Protein AF-A0AAW5Z879-F1 (afdb_monomer)

Nearest PDB structures (foldseek):
  5ejm-assembly4_H  TM=9.895E-01  e=1.231E-06  Escherichia coli K-12
  3flm-assembly1_B  TM=9.790E-01  e=3.962E-06  Escherichia coli K-12
  2jlc-assembly1_A  TM=9.893E-01  e=8.442E-06  Escherichia coli K-12
  3hwx-assembly1_A  TM=9.898E-01  e=1.568E-05  Escherichia coli K-12
  3hww-assembly1_D  TM=9.814E-01  e=1.366E-05  Escherichia coli K-12

Secondary structure (DSSP, 8-state):
--EEE--SSHHHHHHHHHHHTTSSS-EEE-----TTHHHHHHHHHHHHHHT-

Mean predicted aligned error: 3.62 Å

Foldseek 3Di:
DAAEEEDPDDVSVVVQVVVQPPDPGHHYYDDDDDPCPVVVVVVVVVVVVVVD

InterPro domains:
  IPR029061 Thiamin diphosphate-binding fold [SSF52518] (2-49)

Solvent-accessible surface area (backbone atoms only — not comparable to full-atom values): 3318 Å² total; per-residue (Å²): 133,79,46,76,47,68,45,89,49,68,70,48,43,53,49,51,51,63,60,42,72,76,49,105,58,71,57,50,74,50,79,83,70,69,90,56,57,65,62,51,54,52,52,51,52,52,57,56,60,73,75,108

Structure (mmCIF, N/CA/C/O backbone):
data_AF-A0AAW5Z879-F1
#
_entry.id   AF-A0AAW5Z879-F1
#
loop_
_atom_site.group_PDB
_atom_site.id
_atom_site.type_symbol
_atom_site.label_atom_id
_atom_site.label_alt_id
_atom_site.label_comp_id
_atom_site.label_asym_id
_atom_site.label_entity_id
_atom_site.label_seq_id
_atom_site.pdbx_PDB_ins_code
_atom_site.Cartn_x
_atom_site.Cartn_y
_atom_site.Cartn_z
_atom_site.occupancy
_atom_site.B_iso_or_equiv
_atom_site.auth_seq_id
_atom_site.auth_comp_id
_atom_site.auth_asym_id
_atom_site.auth_atom_id
_atom_site.pdbx_PDB_model_num
ATOM 1 N N . GLU A 1 1 ? -15.318 -6.883 13.563 1.00 79.31 1 GLU A N 1
ATOM 2 C CA . GLU A 1 1 ? -15.476 -6.622 12.118 1.00 79.31 1 GLU A CA 1
ATOM 3 C C . GLU A 1 1 ? -14.117 -6.326 11.50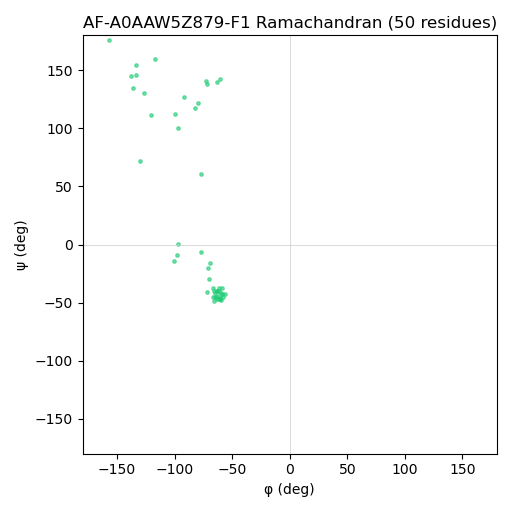7 1.00 79.31 1 GLU A C 1
ATOM 5 O O . GLU A 1 1 ? -13.260 -5.785 12.199 1.00 79.31 1 GLU A O 1
ATOM 10 N N . LEU A 1 2 ? -13.904 -6.730 10.257 1.00 91.38 2 LEU A N 1
ATOM 11 C CA . LEU A 1 2 ? -12.686 -6.425 9.509 1.00 91.38 2 LEU A CA 1
ATOM 12 C C . LEU A 1 2 ? -12.784 -4.989 8.981 1.00 91.38 2 LEU A C 1
ATOM 14 O O . LEU A 1 2 ? -13.731 -4.671 8.266 1.00 91.38 2 LEU A O 1
ATOM 18 N N . LYS A 1 3 ? -11.832 -4.123 9.338 1.00 96.19 3 LYS A N 1
ATOM 19 C CA . LYS A 1 3 ? -11.794 -2.741 8.834 1.00 96.19 3 LYS A CA 1
ATOM 20 C C . LYS A 1 3 ? -11.354 -2.744 7.366 1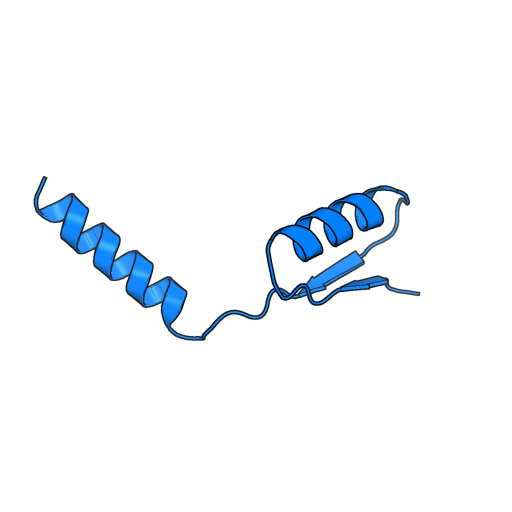.00 96.19 3 LYS A C 1
ATOM 22 O O . LYS A 1 3 ? -10.459 -3.510 7.011 1.00 96.19 3 LYS A O 1
ATOM 27 N N . TYR A 1 4 ? -11.950 -1.893 6.533 1.00 97.75 4 TYR A N 1
ATOM 28 C CA . TYR A 1 4 ? -11.646 -1.801 5.101 1.00 97.75 4 TYR A CA 1
ATOM 29 C C . TYR A 1 4 ? -11.536 -0.342 4.648 1.00 97.75 4 TYR A C 1
ATOM 31 O O . TYR A 1 4 ? -12.395 0.473 4.979 1.00 97.75 4 TYR A O 1
ATOM 39 N N . HIS A 1 5 ? -10.504 -0.037 3.860 1.00 98.12 5 HIS A N 1
ATOM 40 C CA . HIS A 1 5 ? -10.311 1.249 3.193 1.00 98.12 5 HIS A CA 1
ATOM 41 C C . HIS A 1 5 ? -9.935 1.040 1.722 1.00 98.12 5 HIS A C 1
ATOM 43 O O . HIS A 1 5 ? -9.190 0.119 1.388 1.00 98.12 5 HIS A O 1
ATOM 49 N N . ARG A 1 6 ? -10.393 1.947 0.853 1.00 98.38 6 ARG A N 1
ATOM 50 C CA . ARG A 1 6 ? -10.028 1.999 -0.570 1.00 98.38 6 ARG A CA 1
ATOM 51 C C . ARG A 1 6 ? -9.586 3.420 -0.952 1.00 98.38 6 ARG A C 1
ATOM 53 O O . ARG A 1 6 ? -10.361 4.142 -1.583 1.00 98.38 6 ARG A O 1
ATOM 60 N N . PRO A 1 7 ? -8.398 3.858 -0.504 1.00 98.50 7 PRO A N 1
ATOM 61 C CA . PRO A 1 7 ? -7.942 5.232 -0.693 1.00 98.50 7 PRO A CA 1
ATOM 62 C C . PRO A 1 7 ? -7.769 5.569 -2.178 1.00 98.50 7 PRO A C 1
ATOM 64 O O . PRO A 1 7 ? -7.277 4.750 -2.953 1.00 98.50 7 PRO A O 1
ATOM 67 N N . GLN A 1 8 ? -8.162 6.781 -2.567 1.00 98.12 8 GLN A N 1
ATOM 68 C CA . GL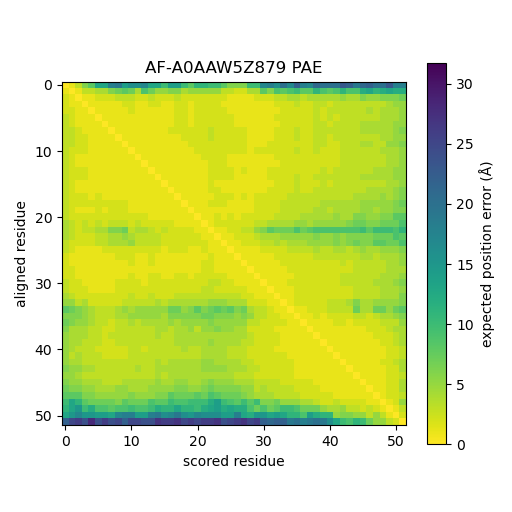N A 1 8 ? -8.073 7.274 -3.950 1.00 98.12 8 GLN A CA 1
ATOM 69 C C . GLN A 1 8 ? -6.831 8.137 -4.207 1.00 98.12 8 GLN A C 1
ATOM 71 O O . GLN A 1 8 ? -6.539 8.503 -5.344 1.00 98.12 8 GLN A O 1
ATOM 76 N N . ASN A 1 9 ? -6.101 8.495 -3.152 1.00 98.12 9 ASN A N 1
ATOM 77 C CA . ASN A 1 9 ? -4.925 9.356 -3.208 1.00 98.12 9 ASN A CA 1
ATOM 78 C C . ASN A 1 9 ? -4.011 9.112 -1.994 1.00 98.12 9 ASN A C 1
ATOM 80 O O . ASN A 1 9 ? -4.334 8.341 -1.087 1.00 98.12 9 ASN A O 1
ATOM 84 N N . TRP A 1 10 ? -2.860 9.787 -1.983 1.00 98.00 10 TRP A N 1
ATOM 85 C CA . TRP A 1 10 ? -1.855 9.650 -0.927 1.00 98.00 10 TRP A CA 1
ATOM 86 C C . TRP A 1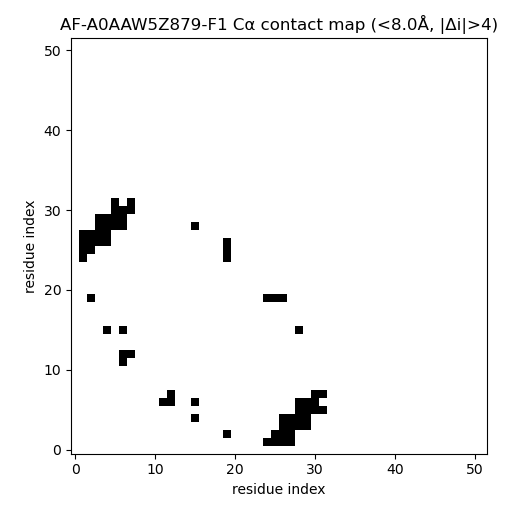 10 ? -2.349 10.092 0.453 1.00 98.00 10 TRP A C 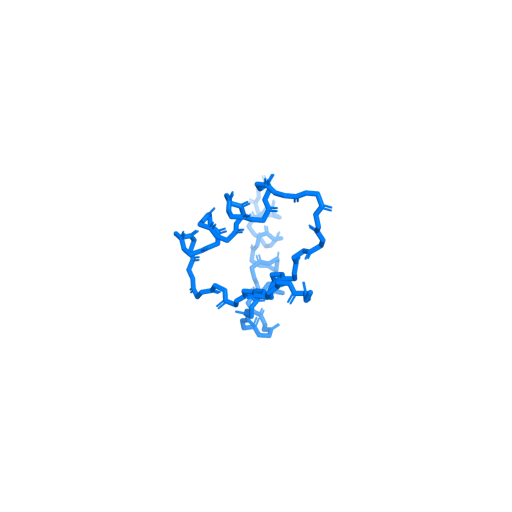1
ATOM 88 O O . TRP A 1 10 ? -2.091 9.398 1.431 1.00 98.00 10 TRP A O 1
ATOM 98 N N . GLN A 1 11 ? -3.112 11.183 0.538 1.00 98.44 11 GLN A N 1
ATOM 99 C CA . GLN A 1 11 ? -3.612 11.696 1.816 1.00 98.44 11 GLN A CA 1
ATOM 100 C C . GLN A 1 11 ? -4.601 10.722 2.479 1.00 98.44 11 GLN A C 1
ATOM 102 O O . GLN A 1 11 ? -4.563 10.495 3.692 1.00 98.44 11 GLN A O 1
ATOM 107 N N . GLU A 1 12 ? -5.476 10.104 1.686 1.00 98.44 12 GLU A N 1
ATOM 108 C CA . GLU A 1 12 ? -6.388 9.066 2.168 1.00 98.44 12 GLU A CA 1
ATOM 109 C C . GLU A 1 12 ? -5.645 7.794 2.592 1.00 98.44 12 GLU A C 1
ATOM 111 O O . GLU A 1 12 ? -6.018 7.176 3.589 1.00 98.44 12 GLU A O 1
ATOM 116 N N . LEU A 1 13 ? -4.579 7.411 1.878 1.00 98.50 13 LEU A N 1
ATOM 117 C CA . LEU A 1 13 ? -3.746 6.266 2.252 1.00 98.50 13 LEU A CA 1
ATOM 118 C C . LEU A 1 13 ? -3.032 6.508 3.589 1.00 98.50 13 LEU A C 1
ATOM 120 O O . LEU A 1 13 ? -3.056 5.638 4.458 1.00 98.50 13 LEU A O 1
ATOM 124 N N . GLU A 1 14 ? -2.445 7.690 3.780 1.00 98.50 14 GLU A N 1
ATOM 125 C CA . GLU A 1 14 ? -1.815 8.087 5.046 1.00 98.50 14 GLU A CA 1
ATOM 126 C C . GLU A 1 14 ? -2.812 8.043 6.209 1.00 98.50 14 GLU A C 1
ATOM 128 O O . GLU A 1 14 ? -2.508 7.505 7.276 1.00 98.50 14 GLU A O 1
ATOM 133 N N . THR A 1 15 ? -4.033 8.534 5.982 1.00 98.31 15 THR A N 1
ATOM 134 C CA . THR A 1 15 ? -5.115 8.492 6.975 1.00 98.31 15 THR A CA 1
ATOM 135 C C . THR A 1 15 ? -5.505 7.051 7.314 1.00 98.31 15 THR A C 1
ATOM 137 O O . THR A 1 15 ? -5.574 6.690 8.488 1.00 98.31 15 THR A O 1
ATOM 140 N N . ALA A 1 16 ? -5.692 6.193 6.305 1.00 98.06 16 ALA A N 1
ATOM 141 C CA . ALA A 1 16 ? -6.041 4.785 6.503 1.00 98.06 16 ALA A CA 1
ATOM 142 C C . ALA A 1 16 ? -4.958 4.017 7.280 1.00 98.06 16 ALA A C 1
ATOM 144 O O . ALA A 1 16 ? -5.274 3.188 8.135 1.00 98.06 16 ALA A O 1
ATOM 145 N N . LEU A 1 17 ? -3.679 4.316 7.029 1.00 98.19 17 LEU A N 1
ATOM 146 C CA . LEU A 1 17 ? -2.560 3.749 7.781 1.00 98.19 17 LEU A CA 1
ATOM 147 C C . LEU A 1 17 ? -2.569 4.221 9.239 1.00 98.19 17 LEU A C 1
ATOM 149 O O . LEU A 1 17 ? -2.473 3.396 10.148 1.00 98.19 17 LEU A O 1
ATOM 153 N N . ALA A 1 18 ? -2.720 5.528 9.473 1.00 98.12 18 ALA A N 1
ATOM 154 C CA . ALA A 1 18 ? -2.788 6.086 10.822 1.00 98.12 18 ALA A CA 1
ATOM 155 C C . ALA A 1 18 ? -3.947 5.484 11.634 1.00 98.12 18 ALA A C 1
ATOM 157 O O . ALA A 1 18 ? -3.792 5.225 12.827 1.00 98.12 18 ALA A O 1
ATOM 158 N N . ASP A 1 19 ? -5.088 5.229 10.995 1.00 96.75 19 ASP A N 1
ATOM 159 C CA . ASP A 1 19 ? -6.264 4.613 11.608 1.00 96.75 19 ASP A CA 1
ATOM 160 C C . ASP A 1 19 ? -6.065 3.116 11.897 1.00 96.75 19 ASP A C 1
ATOM 162 O O . ASP A 1 19 ? -6.456 2.633 12.968 1.00 96.75 19 ASP A O 1
ATOM 166 N N . ALA A 1 20 ? -5.438 2.378 10.973 1.00 97.31 20 ALA A N 1
ATOM 167 C CA . ALA A 1 20 ? -5.208 0.940 11.097 1.00 97.31 20 ALA A CA 1
ATOM 168 C C . ALA A 1 20 ? -4.323 0.587 12.298 1.00 97.31 20 ALA A C 1
ATOM 170 O O . ALA A 1 20 ? -4.613 -0.372 13.014 1.00 97.31 20 ALA A O 1
ATOM 171 N N . TRP A 1 21 ? -3.289 1.387 12.562 1.00 97.1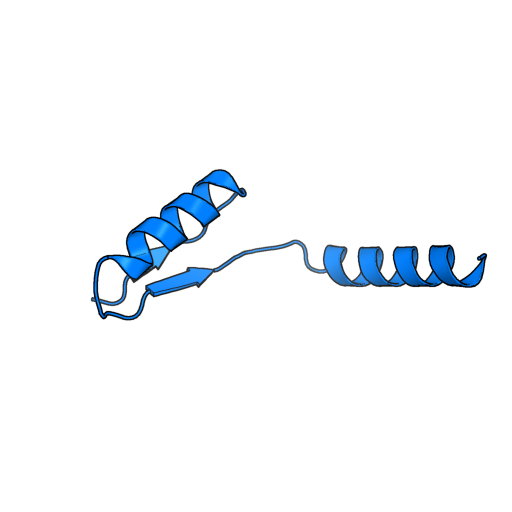9 21 TRP A N 1
ATOM 172 C CA . TRP A 1 21 ? -2.322 1.112 13.627 1.00 97.19 21 TRP A CA 1
ATOM 173 C C . TRP A 1 21 ? -2.811 1.432 15.045 1.00 97.19 21 TRP A C 1
ATOM 175 O O . TRP A 1 21 ? -2.136 1.086 16.012 1.00 97.19 21 TRP A O 1
ATOM 185 N N . ARG A 1 22 ? -3.989 2.049 15.216 1.00 97.06 22 ARG A N 1
ATOM 186 C CA . ARG A 1 22 ? -4.513 2.404 16.554 1.00 97.06 22 ARG A CA 1
ATOM 187 C C . ARG A 1 22 ? -4.969 1.209 17.383 1.00 97.06 22 ARG A C 1
ATOM 189 O O . ARG A 1 22 ? -5.120 1.333 18.595 1.00 97.06 22 ARG A O 1
ATOM 196 N N . THR A 1 23 ? -5.249 0.076 16.749 1.00 94.06 23 THR A N 1
ATOM 197 C CA . THR A 1 23 ? -5.813 -1.103 17.415 1.00 94.06 23 THR A CA 1
ATOM 198 C C . THR A 1 23 ? -5.131 -2.372 16.917 1.00 94.06 23 THR A C 1
ATOM 200 O O . THR A 1 23 ? -4.855 -2.456 15.723 1.00 94.06 23 THR A O 1
ATOM 203 N N . PRO A 1 24 ? -4.924 -3.393 17.770 1.00 95.62 24 PRO A N 1
ATOM 204 C CA . PRO A 1 24 ? -4.310 -4.663 17.378 1.00 95.62 24 PRO A CA 1
ATOM 205 C C . PRO A 1 24 ? -5.311 -5.552 16.617 1.00 95.62 24 PRO A C 1
ATOM 207 O O . PRO A 1 24 ? -5.680 -6.638 17.053 1.00 95.62 24 PRO A O 1
ATOM 210 N N . THR A 1 25 ? -5.801 -5.057 15.486 1.00 95.75 25 THR A N 1
ATOM 211 C CA . THR A 1 25 ? -6.778 -5.716 14.616 1.00 95.75 25 THR A CA 1
ATOM 212 C C . THR A 1 25 ? -6.313 -5.621 13.174 1.00 95.75 25 THR A C 1
ATOM 214 O O . THR A 1 25 ? -5.640 -4.665 12.802 1.00 95.75 25 THR A O 1
ATOM 217 N N . THR A 1 26 ? -6.734 -6.555 12.331 1.00 97.38 26 THR A N 1
ATOM 218 C CA . THR A 1 26 ? -6.478 -6.468 10.891 1.00 97.38 26 THR A CA 1
ATOM 219 C C . THR A 1 26 ? -7.332 -5.379 10.232 1.00 97.38 26 THR A C 1
ATOM 221 O O . THR A 1 26 ? -8.532 -5.272 10.498 1.00 97.38 26 THR A O 1
ATOM 224 N N . THR A 1 27 ? -6.713 -4.624 9.324 1.00 98.19 27 THR A N 1
ATOM 225 C CA . THR A 1 27 ? -7.360 -3.675 8.408 1.00 98.19 27 THR A CA 1
ATOM 226 C C . THR A 1 27 ? -6.931 -4.015 6.983 1.00 98.19 27 THR A C 1
ATOM 228 O O . THR A 1 27 ? -5.740 -4.176 6.728 1.00 98.19 27 THR A O 1
ATOM 231 N N . VAL A 1 28 ? -7.879 -4.128 6.053 1.00 98.38 28 VAL A N 1
ATOM 232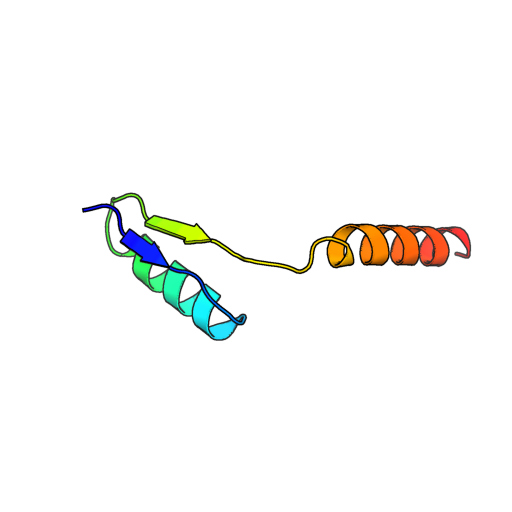 C CA . VAL A 1 28 ? -7.606 -4.284 4.618 1.00 98.38 28 VAL A CA 1
ATOM 233 C C . VAL A 1 28 ? -7.569 -2.903 3.975 1.00 98.38 28 VAL A C 1
ATOM 235 O O . VAL A 1 28 ? -8.508 -2.125 4.123 1.00 98.38 28 VAL A O 1
ATOM 238 N N . ILE A 1 29 ? -6.494 -2.601 3.251 1.00 98.44 29 ILE A N 1
ATOM 239 C CA . ILE A 1 29 ? -6.364 -1.372 2.465 1.00 98.44 29 ILE A CA 1
ATOM 240 C C . ILE A 1 29 ? -6.150 -1.787 1.010 1.00 98.44 29 ILE A C 1
ATOM 242 O O . ILE A 1 29 ? -5.120 -2.366 0.675 1.00 98.44 29 ILE A O 1
ATOM 246 N N . GLU A 1 30 ? -7.135 -1.527 0.156 1.00 98.44 30 GLU A N 1
ATOM 247 C CA . GLU A 1 30 ? -7.091 -1.870 -1.266 1.00 98.44 30 GLU A CA 1
ATOM 248 C C . GLU A 1 30 ? -6.707 -0.641 -2.094 1.00 98.44 30 GLU A C 1
ATOM 250 O O . GLU A 1 30 ? -7.473 0.318 -2.202 1.00 98.44 30 GLU A O 1
ATOM 255 N N . MET A 1 31 ? -5.522 -0.671 -2.705 1.00 97.75 31 MET A N 1
ATOM 256 C CA . MET A 1 31 ? -5.070 0.383 -3.610 1.00 97.75 31 MET A CA 1
ATOM 257 C C . MET A 1 31 ? -5.345 -0.030 -5.054 1.00 97.75 31 MET A C 1
ATOM 259 O O . MET A 1 31 ? -4.611 -0.826 -5.638 1.00 97.75 31 MET A O 1
ATOM 263 N N . VAL A 1 32 ? -6.425 0.502 -5.626 1.00 97.62 32 VAL A N 1
ATOM 264 C CA . VAL A 1 32 ? -6.777 0.238 -7.024 1.00 97.62 32 VAL A CA 1
ATOM 265 C C . VAL A 1 32 ? -5.972 1.163 -7.921 1.00 97.62 32 VAL A C 1
ATOM 267 O O . VAL A 1 32 ? -6.110 2.382 -7.860 1.00 97.62 32 VAL A O 1
ATOM 270 N N . VAL A 1 33 ? -5.134 0.563 -8.757 1.00 96.31 33 VAL A N 1
ATOM 271 C CA . VAL A 1 33 ? -4.301 1.253 -9.743 1.00 96.31 33 VAL A CA 1
ATOM 272 C C . VAL A 1 33 ? -4.699 0.822 -11.150 1.00 96.31 33 VAL A C 1
ATOM 274 O O . VAL A 1 33 ? -5.296 -0.239 -11.334 1.00 96.31 33 VAL A O 1
ATOM 277 N N . ASN A 1 34 ? -4.358 1.639 -12.147 1.00 96.81 34 ASN A N 1
ATOM 278 C CA . ASN A 1 34 ? -4.521 1.246 -13.545 1.00 96.81 34 ASN A CA 1
ATOM 279 C C . ASN A 1 34 ? -3.679 -0.004 -13.844 1.00 96.81 34 ASN A C 1
ATOM 281 O O . ASN A 1 34 ? -2.548 -0.129 -13.368 1.00 96.81 34 ASN A O 1
ATOM 285 N N . ASP A 1 35 ? -4.225 -0.884 -14.674 1.00 94.81 35 ASP A N 1
ATOM 286 C CA . ASP A 1 35 ? -3.675 -2.192 -15.040 1.00 94.81 35 ASP A CA 1
ATOM 287 C C . ASP A 1 35 ? -2.256 -2.135 -15.629 1.00 94.81 35 ASP A C 1
ATOM 289 O O . ASP A 1 35 ? -1.400 -2.941 -15.262 1.00 94.81 35 ASP A O 1
ATOM 293 N N . THR A 1 36 ? -1.974 -1.173 -16.510 1.00 97.00 36 THR A N 1
ATOM 294 C CA . THR A 1 36 ? -0.701 -1.113 -17.244 1.00 97.00 36 THR A CA 1
ATOM 295 C C . THR A 1 36 ? 0.311 -0.130 -16.675 1.00 97.00 36 THR A C 1
ATOM 297 O O . THR A 1 36 ? 1.484 -0.200 -17.047 1.00 97.00 36 THR A O 1
ATOM 300 N N . ASN A 1 37 ? -0.099 0.783 -15.788 1.00 96.50 37 ASN A N 1
ATOM 301 C CA . ASN A 1 37 ? 0.756 1.896 -15.358 1.00 96.50 37 ASN A CA 1
ATOM 302 C C . ASN A 1 37 ? 2.073 1.404 -14.742 1.00 96.50 37 ASN A C 1
ATOM 304 O O . ASN A 1 37 ? 3.138 1.888 -15.114 1.00 96.50 37 ASN A O 1
ATOM 308 N N . GLY A 1 38 ? 2.019 0.398 -13.863 1.00 96.50 38 GLY A N 1
ATOM 309 C CA . GLY A 1 38 ? 3.225 -0.157 -13.240 1.00 96.50 38 GLY A CA 1
ATOM 310 C C . GLY A 1 38 ? 4.193 -0.780 -14.252 1.00 96.50 38 GLY A C 1
ATOM 311 O O . GLY A 1 38 ? 5.395 -0.519 -14.204 1.00 96.50 38 GLY A O 1
ATOM 312 N N . ALA A 1 39 ? 3.673 -1.556 -15.208 1.00 97.75 39 ALA A N 1
ATOM 313 C CA . ALA A 1 39 ? 4.485 -2.183 -16.250 1.00 97.75 39 ALA A CA 1
ATOM 314 C C . ALA A 1 39 ? 5.143 -1.140 -17.170 1.00 97.75 39 ALA A C 1
ATOM 316 O O . ALA A 1 39 ? 6.325 -1.257 -17.493 1.00 97.75 39 ALA A O 1
ATOM 317 N N . GLN A 1 40 ? 4.403 -0.095 -17.546 1.00 98.06 40 GLN A N 1
ATOM 318 C CA . GLN A 1 40 ? 4.913 0.991 -18.384 1.00 98.06 40 GLN A CA 1
ATOM 319 C C . GLN A 1 40 ? 5.990 1.810 -17.668 1.00 98.06 40 GLN A C 1
ATOM 321 O O . GLN A 1 40 ? 7.044 2.061 -18.250 1.00 98.06 40 GLN A O 1
ATOM 326 N N . THR A 1 41 ? 5.773 2.183 -16.402 1.00 98.12 41 THR A N 1
ATOM 327 C CA . THR A 1 41 ? 6.785 2.894 -15.607 1.00 98.12 41 THR A CA 1
ATOM 328 C C . THR A 1 41 ? 8.072 2.078 -15.499 1.00 98.12 41 THR A C 1
ATOM 330 O O . THR A 1 41 ? 9.159 2.622 -15.685 1.00 98.12 41 THR A O 1
ATOM 333 N N . LEU A 1 42 ? 7.970 0.764 -15.278 1.00 97.75 42 LEU A N 1
ATOM 334 C CA . LEU A 1 42 ? 9.139 -0.115 -15.241 1.00 97.75 42 LEU A CA 1
ATOM 335 C C . LEU A 1 42 ? 9.899 -0.123 -16.578 1.00 97.75 42 LEU A C 1
ATOM 337 O O . LEU A 1 42 ? 11.118 0.033 -16.591 1.00 97.75 42 LEU A O 1
ATOM 341 N N . GLN A 1 43 ? 9.193 -0.270 -17.702 1.00 97.25 43 GLN A N 1
ATOM 342 C CA . GLN A 1 43 ? 9.802 -0.247 -19.038 1.00 97.25 43 GLN A CA 1
ATOM 343 C C . GLN A 1 43 ? 10.507 1.083 -19.332 1.00 97.25 43 GLN A C 1
ATOM 345 O O . GLN A 1 43 ? 11.608 1.091 -19.881 1.00 97.25 43 GLN A O 1
ATOM 350 N N . GLN A 1 44 ? 9.896 2.202 -18.940 1.00 97.25 44 GLN A N 1
ATOM 351 C CA . GLN A 1 44 ? 10.477 3.534 -19.109 1.00 97.25 44 GLN A CA 1
ATOM 352 C C . GLN A 1 4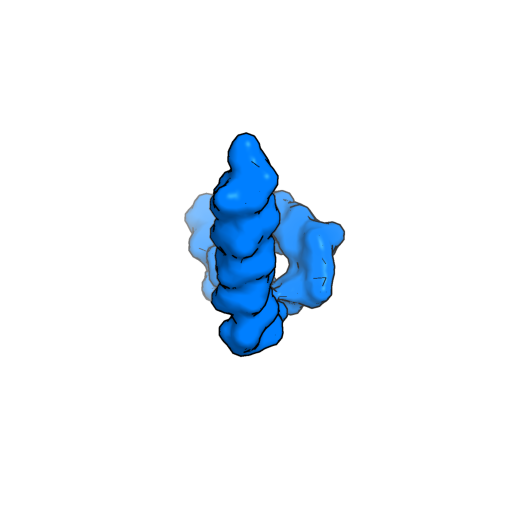4 ? 11.764 3.697 -18.298 1.00 97.25 44 GLN A C 1
ATOM 354 O O . GLN A 1 44 ? 1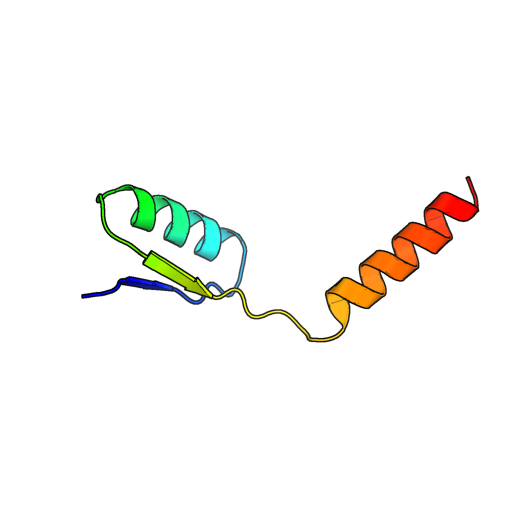2.758 4.183 -18.832 1.00 97.25 44 GLN A O 1
ATOM 359 N N . LEU A 1 45 ? 11.771 3.255 -17.037 1.00 97.81 45 LEU A N 1
ATOM 360 C CA . LEU A 1 45 ? 12.960 3.312 -16.185 1.00 97.81 45 LEU A CA 1
ATOM 361 C C . LEU A 1 45 ? 14.096 2.440 -16.736 1.00 97.81 45 LEU A C 1
ATOM 363 O O . LEU A 1 45 ? 15.244 2.874 -16.744 1.00 97.81 45 LEU A O 1
ATOM 367 N N . LEU A 1 46 ? 13.784 1.246 -17.255 1.00 97.44 46 LEU A N 1
ATOM 368 C CA . LEU A 1 46 ? 14.774 0.380 -17.905 1.00 97.44 46 LEU A CA 1
ATOM 369 C C . LEU A 1 46 ? 15.409 1.057 -19.122 1.00 97.44 46 LEU A C 1
ATOM 371 O O . LEU A 1 46 ? 16.633 1.065 -19.245 1.00 97.44 46 LEU A O 1
ATOM 375 N N . ALA A 1 47 ? 14.593 1.661 -19.990 1.00 96.25 47 ALA A N 1
ATOM 376 C CA . ALA A 1 47 ? 15.093 2.400 -21.143 1.00 96.25 47 ALA A CA 1
ATOM 377 C C . ALA A 1 47 ? 15.988 3.573 -20.707 1.00 96.25 47 ALA A C 1
ATOM 379 O O . ALA A 1 47 ? 17.095 3.720 -21.218 1.00 96.25 47 ALA A O 1
ATOM 380 N N . GLN A 1 48 ? 15.556 4.357 -19.714 1.00 95.25 48 GLN A N 1
ATOM 381 C CA . GLN A 1 48 ? 16.322 5.496 -19.198 1.00 95.25 48 GLN A CA 1
ATOM 382 C C . GLN A 1 48 ? 17.685 5.083 -18.637 1.00 95.25 48 GLN A C 1
ATOM 384 O O . GLN A 1 48 ? 18.691 5.687 -18.996 1.00 95.25 48 GLN A O 1
ATOM 389 N N . VAL A 1 49 ? 17.732 4.048 -17.795 1.00 95.88 49 VAL A N 1
ATOM 390 C CA . VAL A 1 49 ? 18.986 3.586 -17.180 1.00 95.88 49 VAL A CA 1
ATOM 391 C C . VAL A 1 49 ? 19.911 2.924 -18.204 1.00 95.88 49 VAL A C 1
ATOM 393 O O . VAL A 1 49 ? 21.121 3.020 -18.064 1.00 95.88 49 VAL A O 1
ATOM 396 N N . SER A 1 50 ? 19.378 2.300 -19.259 1.00 89.25 50 SER A N 1
ATOM 397 C CA . SER A 1 50 ? 20.197 1.678 -20.315 1.00 89.25 50 SER A CA 1
ATOM 398 C C . SER A 1 50 ? 20.963 2.669 -21.202 1.00 89.25 50 SER A C 1
ATOM 400 O O . SER A 1 50 ? 21.871 2.268 -21.926 1.00 89.25 50 SER A O 1
ATOM 402 N N . HIS A 1 51 ? 20.580 3.948 -21.166 1.00 78.69 51 HIS A N 1
ATOM 403 C CA . HIS A 1 51 ? 21.246 5.033 -21.887 1.00 78.69 51 HIS A CA 1
ATOM 404 C C . HIS A 1 51 ? 22.242 5.820 -21.015 1.00 78.69 51 HIS A C 1
ATOM 406 O O . HIS A 1 51 ? 22.833 6.780 -21.514 1.00 78.69 51 HIS A O 1
ATOM 412 N N . LEU A 1 52 ? 22.402 5.437 -19.741 1.00 66.06 52 LEU A N 1
ATOM 413 C CA . LEU A 1 52 ? 23.433 5.937 -18.822 1.00 66.06 52 LEU A CA 1
ATOM 414 C C . LEU A 1 52 ? 24.707 5.092 -18.934 1.00 66.06 52 LEU A C 1
ATOM 416 O O . LEU A 1 52 ? 25.797 5.696 -18.837 1.00 66.06 52 LEU A O 1
#

Organism: Escherichia coli (NCBI:txid562)

Sequence (52 aa):
ELKYHRPQNWQELETALADAWRTPTTTVIEMVVNDTNGAQTLQQLLAQVSHL

Radius of gyration: 16.29 Å; Cα contacts (8 Å, |Δi|>4): 34; chains: 1; bounding box: 39×18×39 Å

pLDDT: mean 95.79, std 5.69, range [66.06, 98.5]